Protein AF-A0A917WIM2-F1 (afdb_monomer_lite)

Structure (mmCIF, N/CA/C/O backbone):
data_AF-A0A917WIM2-F1
#
_entry.id   AF-A0A917WIM2-F1
#
loop_
_atom_site.group_PDB
_atom_site.id
_atom_site.type_symbol
_atom_site.label_atom_id
_atom_site.label_alt_id
_atom_site.label_comp_id
_atom_site.label_asym_id
_atom_site.label_entity_id
_atom_site.label_seq_id
_atom_site.pdbx_PDB_ins_code
_atom_site.Cartn_x
_atom_site.Cartn_y
_atom_site.Cartn_z
_atom_site.occupancy
_atom_site.B_iso_or_equiv
_atom_site.auth_seq_id
_atom_site.auth_comp_id
_atom_site.auth_asym_id
_atom_site.auth_atom_id
_atom_site.pdbx_PDB_model_num
ATOM 1 N N . MET A 1 1 ? -40.201 -41.856 -49.949 1.00 35.50 1 MET A N 1
ATOM 2 C CA . MET A 1 1 ? -40.024 -43.224 -49.403 1.00 35.50 1 MET A CA 1
ATOM 3 C C . MET A 1 1 ? -38.639 -43.703 -49.837 1.00 35.50 1 MET A C 1
ATOM 5 O O . MET A 1 1 ? -38.410 -43.766 -51.029 1.00 35.50 1 MET A O 1
ATOM 9 N N . ARG A 1 2 ? -37.616 -43.580 -48.977 1.00 50.94 2 ARG A N 1
ATOM 10 C CA . ARG A 1 2 ? -36.965 -44.651 -48.178 1.00 50.94 2 ARG A CA 1
ATOM 11 C C . ARG A 1 2 ? -36.463 -45.860 -48.986 1.00 50.94 2 ARG A C 1
ATOM 13 O O . ARG A 1 2 ? -37.289 -46.684 -49.326 1.00 50.94 2 ARG A O 1
ATOM 20 N N . LEU A 1 3 ? -35.137 -45.994 -49.104 1.00 50.44 3 LEU A N 1
ATOM 21 C CA . LEU A 1 3 ? -34.300 -47.190 -48.845 1.00 50.44 3 LEU A CA 1
ATOM 22 C C . LEU A 1 3 ? -32.882 -46.627 -48.547 1.00 50.44 3 LEU A C 1
ATOM 24 O O . LEU A 1 3 ? -32.345 -45.937 -49.402 1.00 50.44 3 LEU A O 1
ATOM 28 N N . ARG A 1 4 ? -32.368 -46.522 -47.312 1.00 53.88 4 ARG A N 1
ATOM 29 C CA . ARG A 1 4 ? -31.875 -47.529 -46.343 1.00 53.88 4 ARG A CA 1
ATOM 30 C C . ARG A 1 4 ? -30.710 -48.403 -46.833 1.00 53.88 4 ARG A C 1
ATOM 32 O O . ARG A 1 4 ? -30.799 -48.986 -47.903 1.00 53.88 4 ARG A O 1
ATOM 39 N N . ASP A 1 5 ? -29.748 -48.538 -45.912 1.00 50.00 5 ASP A N 1
ATOM 40 C CA . ASP A 1 5 ? -28.725 -49.585 -45.769 1.00 50.00 5 ASP A CA 1
ATOM 41 C C . ASP A 1 5 ? -27.499 -49.548 -46.692 1.00 50.00 5 ASP A C 1
ATOM 43 O O . ASP A 1 5 ? -27.591 -49.218 -47.861 1.00 50.00 5 ASP A O 1
ATOM 47 N N . ALA A 1 6 ? -26.304 -49.960 -46.272 1.00 49.81 6 ALA A N 1
ATOM 48 C CA . ALA A 1 6 ? -25.682 -50.126 -44.960 1.00 49.81 6 ALA A CA 1
ATOM 49 C C . ALA A 1 6 ? -24.214 -50.514 -45.216 1.00 49.81 6 ALA A C 1
ATOM 51 O O . ALA A 1 6 ? -23.908 -51.312 -46.094 1.00 49.81 6 ALA A O 1
ATOM 52 N N . PHE A 1 7 ? -23.323 -49.936 -44.418 1.00 48.22 7 PHE A N 1
ATOM 53 C CA . PHE A 1 7 ? -22.136 -50.539 -43.810 1.00 48.22 7 PHE A CA 1
ATOM 54 C C . PHE A 1 7 ? -21.608 -51.905 -44.314 1.00 48.22 7 PHE A C 1
ATOM 56 O O . PHE A 1 7 ? -22.225 -52.935 -44.067 1.00 48.22 7 PHE A O 1
ATOM 63 N N . ARG A 1 8 ? -20.344 -51.907 -44.779 1.00 51.41 8 ARG A N 1
ATOM 64 C CA . ARG A 1 8 ? -19.166 -52.665 -44.260 1.00 51.41 8 ARG A CA 1
ATOM 65 C C . ARG A 1 8 ? -18.268 -53.214 -45.374 1.00 51.41 8 ARG A C 1
ATOM 67 O O . ARG A 1 8 ? -18.617 -54.180 -46.039 1.00 51.41 8 ARG A O 1
ATOM 74 N N . SER A 1 9 ? -17.035 -52.715 -45.412 1.00 43.41 9 SER A N 1
ATOM 75 C CA . SER A 1 9 ? -15.779 -53.481 -45.567 1.00 43.41 9 SER A CA 1
ATOM 76 C C . SER A 1 9 ? -14.643 -52.509 -45.201 1.00 43.41 9 SER A C 1
ATOM 78 O O . SER A 1 9 ? -14.461 -51.534 -45.909 1.00 43.41 9 SER A O 1
ATOM 80 N N . ARG A 1 10 ? -14.170 -52.428 -43.947 1.00 49.00 10 ARG A N 1
ATOM 81 C CA . ARG A 1 10 ? -13.196 -53.259 -43.194 1.00 49.00 10 ARG A CA 1
ATOM 82 C C . ARG A 1 10 ? -11.767 -53.297 -43.770 1.00 49.00 10 ARG A C 1
ATOM 84 O O . ARG A 1 10 ? -11.582 -53.772 -44.880 1.00 49.00 10 ARG A O 1
ATOM 91 N N . ARG A 1 11 ? -10.828 -53.006 -42.846 1.00 45.06 11 ARG A N 1
ATOM 92 C CA . ARG A 1 11 ? -9.347 -53.060 -42.862 1.00 45.06 11 ARG A CA 1
ATOM 93 C C . ARG A 1 11 ? -8.697 -51.921 -43.651 1.00 45.06 11 ARG A C 1
ATOM 95 O O . ARG A 1 11 ? -9.015 -51.758 -44.812 1.00 45.06 11 ARG A O 1
ATOM 102 N N . GLY A 1 12 ? -7.854 -51.075 -43.071 1.00 43.69 12 GLY A N 1
ATOM 103 C CA . GLY A 1 12 ? -6.959 -51.256 -41.924 1.00 43.69 12 GLY A CA 1
ATOM 104 C C . GLY A 1 12 ? -5.550 -50.976 -42.438 1.00 43.69 12 GLY A C 1
ATOM 105 O O . GLY A 1 12 ? -5.173 -51.653 -43.381 1.00 43.69 12 GLY A O 1
ATOM 106 N N . ASP A 1 13 ? -4.924 -49.939 -41.882 1.00 49.53 13 ASP A N 1
ATOM 107 C CA . ASP A 1 13 ? -3.509 -49.505 -41.910 1.00 49.53 13 ASP A CA 1
ATOM 108 C C . ASP A 1 13 ? -3.599 -48.040 -41.421 1.00 49.53 13 ASP A C 1
ATOM 110 O O . ASP A 1 13 ? -4.215 -47.208 -42.084 1.00 49.53 13 ASP A O 1
ATOM 114 N N . ASP A 1 14 ? -3.420 -47.722 -40.139 1.00 49.84 14 ASP A N 1
ATOM 115 C CA . ASP A 1 14 ? -2.176 -47.775 -39.354 1.00 49.84 14 ASP A CA 1
ATOM 116 C C . ASP A 1 14 ? -1.059 -46.937 -39.989 1.00 49.84 14 ASP A C 1
ATOM 118 O O . ASP A 1 14 ? -0.194 -47.456 -40.675 1.00 49.84 14 ASP A O 1
ATOM 122 N N . ASP A 1 15 ? -1.125 -45.624 -39.760 1.00 49.78 15 ASP A N 1
ATOM 123 C CA . ASP A 1 15 ? 0.064 -44.787 -39.592 1.00 49.78 15 ASP A CA 1
ATOM 124 C C . ASP A 1 15 ? -0.311 -43.610 -38.659 1.00 49.78 15 ASP A C 1
ATOM 126 O O . ASP A 1 15 ? -1.303 -42.912 -38.919 1.00 49.78 15 ASP A O 1
ATOM 130 N N . PRO A 1 16 ? 0.378 -43.431 -37.515 1.00 48.69 16 PRO A N 1
ATOM 131 C CA . PRO A 1 16 ? 0.049 -42.418 -36.521 1.00 48.69 16 PRO A CA 1
ATOM 132 C C . PRO A 1 16 ? 0.593 -41.050 -36.950 1.00 48.69 16 PRO A C 1
ATOM 134 O O . PRO A 1 16 ? 1.764 -40.743 -36.743 1.00 48.69 16 PRO A O 1
ATOM 137 N N . ASP A 1 17 ? -0.270 -40.198 -37.503 1.00 43.16 17 ASP A N 1
ATOM 138 C CA . ASP A 1 17 ? 0.042 -38.773 -37.646 1.00 43.16 17 ASP A CA 1
ATOM 139 C C . ASP A 1 17 ? -0.074 -38.111 -36.262 1.00 43.16 17 ASP A C 1
ATOM 141 O O . ASP A 1 17 ? -1.157 -37.804 -35.750 1.00 43.16 17 ASP A O 1
ATOM 145 N N . GLU A 1 18 ? 1.079 -38.028 -35.600 1.00 53.62 18 GLU A N 1
ATOM 146 C CA . GLU A 1 18 ? 1.312 -37.363 -34.326 1.00 53.62 18 GLU A CA 1
ATOM 147 C C . GLU A 1 18 ? 0.700 -35.952 -34.304 1.00 53.62 18 GLU A C 1
ATOM 149 O O . GLU A 1 18 ? 1.166 -35.024 -34.961 1.00 53.62 18 GLU A O 1
ATOM 154 N N . GLY A 1 19 ? -0.287 -35.764 -33.425 1.00 46.91 19 GLY A N 1
ATOM 155 C CA . GLY A 1 19 ? -0.360 -34.524 -32.656 1.00 46.91 19 GLY A CA 1
ATOM 156 C C . GLY A 1 19 ? -1.384 -33.471 -33.073 1.00 46.91 19 GLY A C 1
ATOM 157 O O . GLY A 1 19 ? -1.150 -32.294 -32.830 1.00 46.91 19 GLY A O 1
ATOM 158 N N . SER A 1 20 ? -2.559 -33.846 -33.583 1.00 53.62 20 SER A N 1
ATOM 159 C CA . SER A 1 20 ? -3.772 -33.039 -33.350 1.00 53.62 20 SER A CA 1
ATOM 160 C C . SER A 1 20 ? -4.556 -33.609 -32.172 1.00 53.62 20 SER A C 1
ATOM 162 O O . SER A 1 20 ? -5.620 -34.204 -32.325 1.00 53.62 20 SER A O 1
ATOM 164 N N . GLY A 1 21 ? -4.017 -33.427 -30.965 1.00 46.00 21 GLY A N 1
ATOM 165 C CA . GLY A 1 21 ? -4.889 -33.392 -29.797 1.00 46.00 21 GLY A CA 1
ATOM 166 C C . GLY A 1 21 ? -5.771 -32.143 -29.899 1.00 46.00 21 GLY A C 1
ATOM 167 O O . GLY A 1 21 ? -5.285 -31.108 -30.369 1.00 46.00 21 GLY A O 1
ATOM 168 N N . PRO A 1 22 ? -7.047 -32.171 -29.475 1.00 51.31 22 PRO A N 1
ATOM 169 C CA . PRO A 1 22 ? -7.675 -30.919 -29.088 1.00 51.31 22 PRO A CA 1
ATOM 170 C C . PRO A 1 22 ? -6.750 -30.303 -28.036 1.00 51.31 22 PRO A C 1
ATOM 172 O O . PRO A 1 22 ? -6.442 -30.954 -27.037 1.00 51.31 22 PRO A O 1
ATOM 175 N N . VAL A 1 23 ? -6.238 -29.095 -28.279 1.00 44.94 23 VAL A N 1
ATOM 176 C CA . VAL A 1 23 ? -5.654 -28.313 -27.192 1.00 44.94 23 VAL A CA 1
ATOM 177 C C . VAL A 1 23 ? -6.786 -28.082 -26.207 1.00 44.94 23 VAL A C 1
ATOM 179 O O . VAL A 1 23 ? -7.684 -27.270 -26.412 1.00 44.94 23 VAL A O 1
ATOM 182 N N . ASP A 1 24 ? -6.784 -28.925 -25.189 1.00 45.94 24 ASP A N 1
ATOM 183 C CA . ASP A 1 24 ? -7.543 -28.786 -23.976 1.00 45.94 24 ASP A CA 1
ATOM 184 C C . ASP A 1 24 ? -7.104 -27.451 -23.372 1.00 45.94 24 ASP A C 1
ATOM 186 O O . ASP A 1 24 ? -6.057 -27.334 -22.740 1.00 45.94 24 ASP A O 1
ATOM 190 N N . VAL A 1 25 ? -7.855 -26.386 -23.656 1.00 46.06 25 VAL A N 1
ATOM 191 C CA . VAL A 1 25 ? -7.602 -25.055 -23.086 1.00 46.06 25 VAL A CA 1
ATOM 192 C C . VAL A 1 25 ? -8.066 -25.012 -21.621 1.00 46.06 25 VAL A C 1
ATOM 194 O O . VAL A 1 25 ? -8.414 -23.952 -21.111 1.00 46.06 25 VAL A O 1
ATOM 197 N N . SER A 1 26 ? -8.052 -26.151 -20.917 1.00 47.53 26 SER A N 1
ATOM 198 C CA . SER A 1 26 ? -8.282 -26.237 -19.470 1.00 47.53 26 SER A CA 1
ATOM 199 C C . SER A 1 26 ? -7.046 -25.834 -18.657 1.00 47.53 26 SER A C 1
ATOM 201 O O . SER A 1 26 ? -6.995 -26.071 -17.459 1.00 47.53 26 SER A O 1
ATOM 203 N N . ALA A 1 27 ? -6.053 -25.191 -19.275 1.00 50.75 27 ALA A N 1
ATOM 204 C CA . ALA A 1 27 ? -4.864 -24.679 -18.603 1.00 50.75 27 ALA A CA 1
ATOM 205 C C . ALA A 1 27 ? -4.670 -23.179 -18.869 1.00 50.75 27 ALA A C 1
ATOM 207 O O . ALA A 1 27 ? -3.636 -22.731 -19.358 1.00 50.75 27 ALA A O 1
ATOM 208 N N . ILE A 1 28 ? -5.671 -22.381 -18.507 1.00 49.41 28 ILE A N 1
ATOM 209 C CA . ILE A 1 28 ? -5.372 -21.112 -17.840 1.00 49.41 28 ILE A CA 1
ATOM 210 C C . ILE A 1 28 ? -6.032 -21.180 -16.466 1.00 49.41 28 ILE A C 1
ATOM 212 O O . ILE A 1 28 ? -6.847 -20.342 -16.100 1.00 49.41 28 ILE A O 1
ATOM 216 N N . GLU A 1 29 ? -5.641 -22.189 -15.685 1.00 48.81 29 GLU A N 1
ATOM 217 C CA . GLU A 1 29 ? -5.574 -22.054 -14.232 1.00 48.81 29 GLU A CA 1
ATOM 218 C C . GLU A 1 29 ? -4.494 -21.007 -13.921 1.00 48.81 29 GLU A C 1
ATOM 220 O O . GLU A 1 29 ? -3.424 -21.283 -13.385 1.00 48.81 29 GLU A O 1
ATOM 225 N N . GLY A 1 30 ? -4.747 -19.761 -14.325 1.00 46.88 30 GLY A N 1
ATOM 226 C CA . GLY A 1 30 ? -4.243 -18.642 -13.567 1.00 46.88 30 GLY A CA 1
ATOM 227 C C . GLY A 1 30 ? -5.060 -18.698 -12.303 1.00 46.88 30 GLY A C 1
ATOM 228 O O . GLY A 1 30 ? -6.144 -18.136 -12.298 1.00 46.88 30 GLY A O 1
ATOM 229 N N . ASP A 1 31 ? -4.577 -19.487 -11.344 1.00 47.00 31 ASP A N 1
ATOM 230 C CA . ASP A 1 31 ? -4.985 -19.522 -9.952 1.00 47.00 31 ASP A CA 1
ATOM 231 C C . ASP A 1 31 ? -5.375 -18.094 -9.555 1.00 47.00 31 ASP A C 1
ATOM 233 O O . ASP A 1 31 ? -4.542 -17.251 -9.210 1.00 47.00 31 ASP A O 1
ATOM 237 N N . GLU A 1 32 ? -6.664 -17.785 -9.716 1.00 46.62 32 GLU A N 1
ATOM 238 C CA . GLU A 1 32 ? -7.315 -16.662 -9.083 1.00 46.62 32 GLU A CA 1
ATOM 239 C C . GLU A 1 32 ? -7.374 -17.100 -7.631 1.00 46.62 32 GLU A C 1
ATOM 241 O O . GLU A 1 32 ? -8.435 -17.463 -7.136 1.00 46.62 32 GLU A O 1
ATOM 246 N N . SER A 1 33 ? -6.205 -17.156 -6.975 1.00 50.47 33 SER A N 1
ATOM 247 C CA . SER A 1 33 ? -6.087 -17.124 -5.533 1.00 50.47 33 SER A CA 1
ATOM 248 C C . SER A 1 33 ? -7.016 -15.997 -5.136 1.00 50.47 33 SER A C 1
ATOM 250 O O . SER A 1 33 ? -6.684 -14.824 -5.356 1.00 50.47 33 SER A O 1
ATOM 252 N N . GLU A 1 34 ? -8.222 -16.372 -4.695 1.00 47.06 34 GLU A N 1
ATOM 253 C CA . GLU A 1 34 ? -9.249 -15.481 -4.191 1.00 47.06 34 GLU A CA 1
ATOM 254 C C . GLU A 1 34 ? -8.502 -14.651 -3.173 1.00 47.06 34 GLU A C 1
ATOM 256 O O . GLU A 1 34 ? -8.123 -15.173 -2.125 1.00 47.06 34 GLU A O 1
ATOM 261 N N . SER A 1 35 ? -8.107 -13.438 -3.5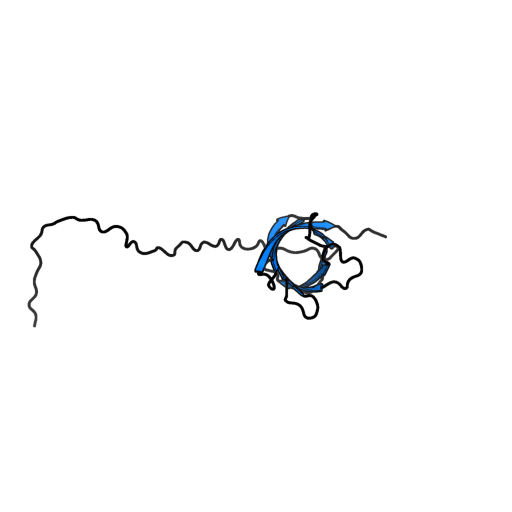74 1.00 54.25 35 SER A N 1
ATOM 262 C CA . SER A 1 35 ? -7.073 -12.701 -2.863 1.00 54.25 35 SER A CA 1
ATOM 263 C C . SER A 1 35 ? -7.670 -12.447 -1.502 1.00 54.25 35 SER A C 1
ATOM 265 O O . SER A 1 35 ? -8.608 -11.655 -1.399 1.00 54.25 35 SER A O 1
ATOM 267 N N . ALA A 1 36 ? -7.224 -13.239 -0.520 1.00 56.66 36 ALA A N 1
ATOM 268 C CA . ALA A 1 36 ? -7.888 -13.388 0.760 1.00 56.66 36 ALA A CA 1
ATOM 269 C C . ALA A 1 36 ? -8.171 -11.984 1.255 1.00 56.66 36 ALA A C 1
ATOM 271 O O . ALA A 1 36 ? -7.220 -11.215 1.361 1.00 56.66 36 ALA A O 1
ATOM 272 N N . SER A 1 37 ? -9.457 -11.646 1.408 1.00 70.44 37 SER A N 1
ATOM 273 C CA . SER A 1 37 ? -9.958 -10.275 1.555 1.00 70.44 37 SER A CA 1
ATOM 274 C C . SER A 1 37 ? -9.026 -9.459 2.453 1.00 70.44 37 SER A C 1
ATOM 276 O O . SER A 1 37 ? -9.094 -9.543 3.679 1.00 70.44 37 SER A O 1
ATOM 278 N N . PHE A 1 38 ? -8.073 -8.747 1.848 1.00 88.31 38 PHE A N 1
ATOM 279 C CA . PHE A 1 38 ? -6.972 -8.165 2.603 1.00 88.31 38 PHE A CA 1
ATOM 280 C C . PHE A 1 38 ? -7.505 -6.899 3.231 1.00 88.31 38 PHE A C 1
ATOM 282 O O . PHE A 1 38 ? -7.712 -5.941 2.507 1.00 88.31 38 PHE A O 1
ATOM 289 N N . GLN A 1 39 ? -7.734 -6.859 4.538 1.00 91.31 39 GLN A N 1
ATOM 290 C CA . GLN A 1 39 ? -8.256 -5.669 5.204 1.00 91.31 39 GLN A CA 1
ATOM 291 C C . GLN A 1 39 ? -7.090 -4.863 5.807 1.00 91.31 39 GLN A C 1
ATOM 293 O O . GLN A 1 39 ? -6.612 -5.220 6.886 1.00 91.31 39 GLN A O 1
ATOM 298 N N . PRO A 1 40 ? -6.596 -3.793 5.152 1.00 92.38 40 PRO A N 1
ATOM 299 C CA . PRO A 1 40 ? -5.466 -3.041 5.677 1.00 92.38 40 PRO A CA 1
ATOM 300 C C . PRO A 1 40 ? -5.837 -2.309 6.963 1.00 92.38 40 PRO A C 1
ATOM 302 O O . PRO A 1 40 ? -6.938 -1.768 7.110 1.00 92.38 40 PRO A O 1
ATOM 305 N N . ARG A 1 41 ? -4.865 -2.212 7.864 1.00 94.81 41 ARG A N 1
ATOM 306 C CA . ARG A 1 41 ? -4.933 -1.323 9.020 1.00 94.81 41 ARG A CA 1
ATOM 307 C C . ARG A 1 41 ? -4.788 0.125 8.567 1.00 94.81 41 ARG A C 1
ATOM 309 O O . ARG A 1 41 ? -3.965 0.439 7.709 1.00 94.81 41 ARG A O 1
ATOM 316 N N . THR A 1 42 ? -5.576 1.015 9.161 1.00 94.56 42 THR A N 1
ATOM 317 C CA . THR A 1 42 ? -5.551 2.458 8.858 1.00 94.56 42 THR A CA 1
ATOM 318 C C . THR A 1 42 ? -4.976 3.296 9.998 1.00 94.56 42 THR A C 1
ATOM 320 O O . THR A 1 42 ? -4.895 4.520 9.890 1.00 94.56 42 THR A O 1
ATOM 323 N N . ASP A 1 43 ? -4.624 2.654 11.114 1.00 94.00 43 ASP A N 1
ATOM 324 C CA . ASP A 1 43 ? -4.109 3.300 12.319 1.00 94.00 43 ASP A CA 1
ATOM 325 C C . ASP A 1 43 ? -2.594 3.532 12.297 1.00 94.00 43 ASP A C 1
ATOM 327 O O . ASP A 1 43 ? -2.106 4.228 13.174 1.00 94.00 43 ASP A O 1
ATOM 331 N N . GLY A 1 44 ? -1.864 3.041 11.292 1.00 94.00 44 GLY A N 1
ATOM 332 C CA . GLY A 1 44 ? -0.408 3.178 11.188 1.00 94.00 44 GLY A CA 1
ATOM 333 C C . GLY A 1 44 ? 0.098 3.195 9.748 1.00 94.00 44 GLY A C 1
ATOM 334 O O . GLY A 1 44 ? -0.652 3.498 8.816 1.00 94.00 44 GLY A O 1
ATOM 335 N N . ASP A 1 45 ? 1.377 2.874 9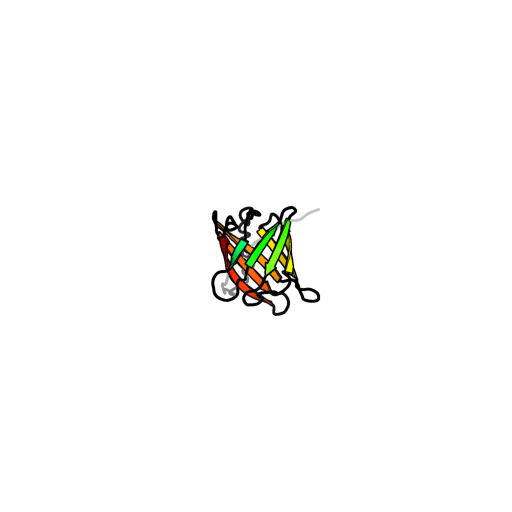.579 1.00 94.94 45 ASP A N 1
ATOM 336 C CA . ASP A 1 45 ? 2.054 2.823 8.285 1.00 94.94 45 ASP A CA 1
ATOM 337 C C . ASP A 1 45 ? 2.501 1.390 7.970 1.00 94.94 45 ASP A C 1
ATOM 339 O O . ASP A 1 45 ? 2.764 0.585 8.855 1.00 94.94 45 ASP A O 1
ATOM 343 N N . TYR A 1 46 ? 2.630 1.078 6.690 1.00 95.12 46 TYR A N 1
ATOM 344 C CA . TYR A 1 46 ? 3.250 -0.141 6.196 1.00 95.12 46 TYR A CA 1
ATOM 345 C C . TYR A 1 46 ? 4.604 0.212 5.592 1.00 95.12 46 TYR A C 1
ATOM 347 O O . TYR A 1 46 ? 4.687 0.963 4.617 1.00 95.12 46 TYR A O 1
ATOM 355 N N . ILE A 1 47 ? 5.673 -0.314 6.177 1.00 93.81 47 ILE A N 1
ATOM 356 C CA . ILE A 1 47 ? 7.046 -0.073 5.750 1.00 93.81 47 ILE A CA 1
ATOM 357 C C . ILE A 1 47 ? 7.485 -1.215 4.859 1.00 93.81 47 ILE A C 1
ATOM 359 O O . ILE A 1 47 ? 7.439 -2.383 5.244 1.00 93.81 47 ILE A O 1
ATOM 363 N N . GLY A 1 48 ? 7.879 -0.860 3.649 1.00 92.62 48 GLY A N 1
ATOM 364 C CA . GLY A 1 48 ? 8.435 -1.785 2.695 1.00 92.62 48 GLY A CA 1
ATOM 365 C C . GLY A 1 48 ? 9.775 -2.344 3.164 1.00 92.62 48 GLY A C 1
ATOM 366 O O . GLY A 1 48 ? 10.585 -1.624 3.750 1.00 92.62 48 GLY A O 1
ATOM 367 N N . GLU A 1 49 ? 10.020 -3.619 2.884 1.00 86.06 49 GLU A N 1
ATOM 368 C CA . GLU A 1 49 ? 11.323 -4.235 3.122 1.00 86.06 49 GLU A CA 1
ATOM 369 C C . GLU A 1 49 ? 12.425 -3.537 2.298 1.00 86.06 49 GLU A C 1
ATOM 371 O O . GLU A 1 49 ? 12.172 -2.912 1.261 1.00 86.06 49 GLU A O 1
ATOM 376 N N . VAL A 1 50 ? 13.660 -3.589 2.805 1.00 69.69 50 VAL A N 1
ATOM 377 C CA . VAL A 1 50 ? 14.812 -2.843 2.270 1.00 69.69 50 VAL A CA 1
ATOM 378 C C . VAL A 1 50 ? 14.997 -3.127 0.775 1.00 69.69 50 VAL A C 1
ATOM 380 O O . VAL A 1 50 ? 15.054 -4.285 0.372 1.00 69.69 50 VAL A O 1
ATOM 383 N N . GLY A 1 51 ? 15.153 -2.074 -0.039 1.00 65.06 51 GLY A N 1
ATOM 384 C CA . GLY A 1 51 ? 15.484 -2.215 -1.462 1.00 65.06 51 GLY A CA 1
ATOM 385 C C . GLY A 1 51 ? 14.384 -1.836 -2.456 1.00 65.06 51 GLY A C 1
ATOM 386 O O . GLY A 1 51 ? 14.312 -2.461 -3.509 1.00 65.06 51 GLY A O 1
ATOM 387 N N . SER A 1 52 ? 13.606 -0.775 -2.176 1.00 65.62 52 SER A N 1
ATOM 388 C CA . SER A 1 52 ? 12.672 -0.056 -3.091 1.00 65.62 52 SER A CA 1
ATOM 389 C C . SER A 1 52 ? 11.171 -0.190 -2.799 1.00 65.62 52 SER A C 1
ATOM 391 O O . SER A 1 52 ? 10.354 0.246 -3.615 1.00 65.62 52 SER A O 1
ATOM 393 N N . ALA A 1 53 ? 10.771 -0.747 -1.653 1.00 76.69 53 ALA A N 1
ATOM 394 C CA . ALA A 1 53 ? 9.353 -0.930 -1.351 1.00 76.69 53 ALA A CA 1
ATOM 395 C C . ALA A 1 53 ? 8.649 0.336 -0.808 1.00 76.69 53 ALA A C 1
ATOM 397 O O . ALA A 1 53 ? 7.442 0.469 -1.001 1.00 76.69 53 ALA A O 1
ATOM 398 N N . GLY A 1 54 ? 9.368 1.328 -0.265 1.00 90.12 54 GLY A N 1
ATOM 399 C CA . GLY A 1 54 ? 8.791 2.604 0.198 1.00 90.12 54 GLY A CA 1
ATOM 400 C C . GLY A 1 54 ? 7.857 2.464 1.412 1.00 90.12 54 GLY A C 1
ATOM 401 O O . GLY A 1 54 ? 7.852 1.441 2.084 1.00 90.12 54 GLY A O 1
ATOM 402 N N . ARG A 1 55 ? 7.058 3.492 1.714 1.00 93.62 55 ARG A N 1
ATOM 403 C CA . ARG A 1 55 ? 6.061 3.516 2.801 1.00 93.62 55 ARG A CA 1
ATOM 404 C C . ARG A 1 55 ? 4.649 3.639 2.231 1.00 93.62 55 ARG A C 1
ATOM 406 O O . ARG A 1 55 ? 4.404 4.486 1.375 1.00 93.62 55 ARG A O 1
ATOM 413 N N . LEU A 1 56 ? 3.718 2.847 2.750 1.00 95.44 56 LEU A N 1
ATOM 414 C CA . LEU A 1 56 ? 2.292 2.897 2.436 1.00 95.44 56 LEU A CA 1
ATOM 415 C C . LEU A 1 56 ? 1.480 3.308 3.664 1.00 95.44 56 LEU A C 1
ATOM 417 O O . LEU A 1 56 ? 1.759 2.866 4.772 1.00 95.44 56 LEU A O 1
ATOM 421 N N . ARG A 1 57 ? 0.427 4.095 3.457 1.00 96.06 57 ARG A N 1
ATOM 422 C CA . ARG A 1 57 ? -0.576 4.396 4.480 1.00 96.06 57 ARG A CA 1
ATOM 423 C C . ARG A 1 57 ? -1.969 4.240 3.905 1.00 96.06 57 ARG A C 1
ATOM 425 O O . ARG A 1 57 ? -2.345 4.970 2.989 1.00 96.06 57 ARG A O 1
ATOM 432 N N . PHE A 1 58 ? -2.741 3.315 4.460 1.00 95.81 58 PHE A N 1
ATOM 433 C CA . PHE A 1 58 ? -4.150 3.163 4.117 1.00 95.81 58 PHE A CA 1
ATOM 434 C C . PHE A 1 58 ? -4.990 4.091 4.987 1.00 95.81 58 PHE A C 1
ATOM 436 O O . PHE A 1 58 ? -4.733 4.276 6.176 1.00 95.81 58 PHE A O 1
ATOM 443 N N . LEU A 1 59 ? -5.992 4.708 4.378 1.00 95.25 59 LEU A N 1
ATOM 444 C CA . LEU A 1 59 ? -6.855 5.695 5.002 1.00 95.25 59 LEU A CA 1
ATOM 445 C C . LEU A 1 59 ? -8.319 5.254 4.883 1.00 95.25 59 LEU A C 1
ATOM 447 O O . LEU A 1 59 ? -8.685 4.553 3.933 1.00 95.25 59 LEU A O 1
ATOM 451 N N . PRO A 1 60 ? -9.192 5.720 5.792 1.00 92.56 60 PRO A N 1
ATOM 452 C CA . PRO A 1 60 ? -10.624 5.487 5.679 1.00 92.56 60 PRO A CA 1
ATOM 453 C C . PRO A 1 60 ? -11.178 5.933 4.319 1.00 92.56 60 PRO A C 1
ATOM 455 O O . PRO A 1 60 ? -10.752 6.954 3.755 1.00 92.56 60 PRO A O 1
ATOM 458 N N . GLY A 1 61 ? -12.158 5.172 3.825 1.00 91.12 61 GLY A N 1
ATOM 459 C CA . GLY A 1 61 ? -12.805 5.412 2.534 1.00 91.12 61 GLY A CA 1
ATOM 460 C C . GLY A 1 61 ? -12.045 4.846 1.333 1.00 91.12 61 GLY A C 1
ATOM 461 O O . GLY A 1 61 ? -12.180 5.388 0.245 1.00 91.12 61 GLY A O 1
ATOM 462 N N . GLY A 1 62 ? -11.225 3.806 1.527 1.00 93.31 62 GLY A N 1
ATOM 463 C CA . GLY A 1 62 ? -10.530 3.127 0.425 1.00 93.31 62 GLY A CA 1
ATOM 464 C C . GLY A 1 62 ? -9.412 3.957 -0.201 1.00 93.31 62 GLY A C 1
ATOM 465 O O . GLY A 1 62 ? -9.096 3.783 -1.369 1.00 93.31 62 GLY A O 1
ATOM 466 N N . ARG A 1 63 ? -8.811 4.880 0.552 1.00 96.44 63 ARG A N 1
ATOM 467 C CA . ARG A 1 63 ? -7.702 5.710 0.064 1.00 96.44 63 ARG A CA 1
ATOM 468 C C . ARG A 1 63 ? -6.371 5.119 0.501 1.00 96.44 63 ARG A C 1
ATOM 470 O O . ARG A 1 63 ? -6.267 4.552 1.587 1.00 96.44 63 ARG A O 1
ATOM 477 N N . VAL A 1 64 ? -5.341 5.309 -0.310 1.00 96.56 64 VAL A N 1
ATOM 478 C CA . VAL A 1 64 ? -3.967 4.930 0.025 1.00 96.56 64 VAL A CA 1
ATOM 479 C C . VAL A 1 64 ? -3.014 6.069 -0.321 1.00 96.56 64 VAL A C 1
ATOM 481 O O . VAL A 1 64 ? -3.240 6.839 -1.252 1.00 96.56 64 VAL A O 1
ATOM 484 N N . GLN A 1 65 ? -1.957 6.200 0.466 1.00 96.00 65 GLN A N 1
ATOM 485 C CA . GLN A 1 65 ? -0.846 7.102 0.216 1.00 96.00 65 GLN A CA 1
ATOM 486 C C . GLN A 1 65 ? 0.433 6.286 0.118 1.00 96.00 65 GLN A C 1
ATOM 488 O O . GLN A 1 65 ? 0.701 5.455 0.984 1.00 96.00 65 GLN A O 1
ATOM 493 N N . TYR A 1 66 ? 1.226 6.541 -0.916 1.00 94.81 66 TYR A N 1
ATOM 494 C CA . TYR A 1 66 ? 2.515 5.898 -1.119 1.00 94.81 66 TYR A CA 1
ATOM 495 C C . TYR A 1 66 ? 3.642 6.920 -1.121 1.00 94.81 66 TYR A C 1
ATOM 497 O O . TYR A 1 66 ? 3.558 7.955 -1.775 1.00 94.81 66 TYR A O 1
ATOM 505 N N . ARG A 1 67 ? 4.724 6.625 -0.410 1.00 92.88 67 ARG A N 1
ATOM 506 C CA . ARG A 1 67 ? 5.967 7.384 -0.479 1.00 92.88 67 ARG A CA 1
ATOM 507 C C . ARG A 1 67 ? 7.082 6.429 -0.899 1.00 92.88 67 ARG A C 1
ATOM 509 O O . ARG A 1 67 ? 7.396 5.532 -0.118 1.00 92.88 67 ARG A O 1
ATOM 516 N N . PRO A 1 68 ? 7.680 6.585 -2.089 1.00 88.75 68 PRO A N 1
ATOM 517 C CA . PRO A 1 68 ? 8.800 5.742 -2.480 1.00 88.75 68 PRO A CA 1
ATOM 518 C C . PRO A 1 68 ? 9.989 5.946 -1.535 1.00 88.75 68 PRO A C 1
ATOM 520 O O . PRO A 1 68 ? 10.141 6.999 -0.905 1.00 88.75 68 PRO A O 1
ATOM 523 N N . ASP A 1 69 ? 10.818 4.913 -1.426 1.00 84.25 69 ASP A N 1
ATOM 524 C CA . ASP A 1 69 ? 12.044 4.982 -0.637 1.00 84.25 69 ASP A CA 1
ATOM 525 C C . ASP A 1 69 ? 12.993 6.058 -1.194 1.00 84.25 69 ASP A C 1
ATOM 527 O O . ASP A 1 69 ? 12.998 6.340 -2.393 1.00 84.25 69 ASP A O 1
ATOM 531 N N . GLY A 1 70 ? 13.744 6.725 -0.318 1.00 75.25 70 GLY A N 1
ATOM 532 C CA . GLY A 1 70 ? 14.625 7.836 -0.701 1.00 75.25 70 GLY A CA 1
ATOM 533 C C . GLY A 1 70 ? 13.924 9.164 -1.038 1.00 75.25 70 GLY A C 1
ATOM 534 O O . GLY A 1 70 ? 14.596 10.185 -1.157 1.00 75.25 70 GLY A O 1
ATOM 535 N N . ALA A 1 71 ? 12.589 9.213 -1.110 1.00 73.06 71 ALA A N 1
ATOM 536 C CA . ALA A 1 71 ? 11.828 10.444 -1.363 1.00 73.06 71 ALA A CA 1
ATOM 537 C C . ALA A 1 71 ? 11.414 11.177 -0.070 1.00 73.06 71 ALA A C 1
ATOM 539 O O . ALA A 1 71 ? 10.289 11.677 0.058 1.00 73.06 71 ALA A O 1
ATOM 540 N N . ALA A 1 72 ? 12.309 11.227 0.922 1.00 66.06 72 ALA A N 1
ATOM 541 C CA . ALA A 1 72 ? 12.062 11.935 2.176 1.00 66.06 72 ALA A CA 1
ATOM 542 C C . ALA A 1 72 ? 11.747 13.419 1.896 1.00 66.06 72 ALA A C 1
ATOM 544 O O . ALA A 1 72 ? 12.532 14.122 1.267 1.00 66.06 72 ALA A O 1
ATOM 545 N N . GLY A 1 73 ? 10.571 13.885 2.327 1.00 68.56 73 GLY A N 1
ATOM 546 C CA . GLY A 1 73 ? 10.097 15.255 2.084 1.00 68.56 73 GLY A CA 1
ATOM 547 C C . GLY A 1 73 ? 9.288 15.463 0.796 1.00 68.56 73 GLY A C 1
ATOM 548 O O . GLY A 1 73 ? 8.753 16.551 0.609 1.00 68.56 73 GLY A O 1
ATOM 549 N N . SER A 1 74 ? 9.135 14.446 -0.060 1.00 77.00 74 SER A N 1
ATOM 550 C CA . SER A 1 74 ? 8.221 14.523 -1.209 1.00 77.00 74 SER A CA 1
ATOM 551 C C . SER A 1 74 ? 6.763 14.306 -0.797 1.00 77.00 74 SER A C 1
ATOM 553 O O . SER A 1 74 ? 6.464 13.559 0.147 1.00 77.00 74 SER A O 1
ATOM 555 N N . GLU A 1 75 ? 5.850 14.947 -1.531 1.00 86.81 75 GLU A N 1
ATOM 556 C CA . GLU A 1 75 ? 4.411 14.743 -1.368 1.00 86.81 75 GLU A CA 1
ATOM 557 C C . GLU A 1 75 ? 4.066 13.263 -1.622 1.00 86.81 75 GLU A C 1
ATOM 559 O O . GLU A 1 75 ? 4.535 12.689 -2.613 1.00 86.81 75 GLU A O 1
ATOM 564 N N . PRO A 1 76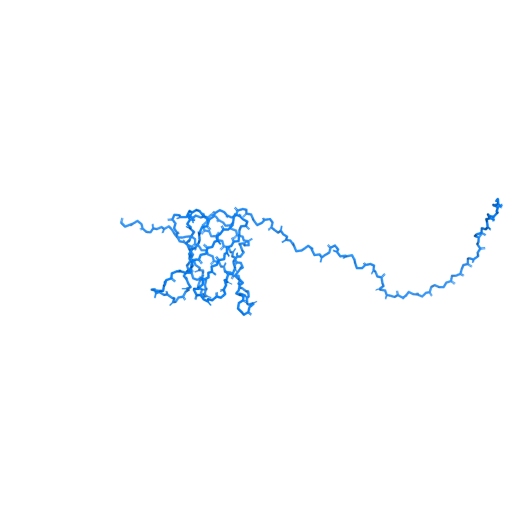 ? 3.307 12.608 -0.723 1.00 91.94 76 PRO A N 1
ATOM 565 C CA . PRO A 1 76 ? 2.911 11.223 -0.924 1.00 91.94 76 PRO A CA 1
ATOM 566 C C . PRO A 1 76 ? 2.005 11.103 -2.148 1.00 91.94 76 PRO A C 1
ATOM 568 O O . PRO A 1 76 ? 1.115 11.922 -2.366 1.00 91.94 76 PRO A O 1
ATOM 571 N N . TRP A 1 77 ? 2.206 10.048 -2.924 1.00 94.50 77 TRP A N 1
ATOM 572 C CA . TRP A 1 77 ? 1.415 9.755 -4.106 1.00 94.50 77 TRP A CA 1
ATOM 573 C C . TRP A 1 77 ? 0.055 9.220 -3.662 1.00 94.50 77 TRP A C 1
ATOM 575 O O . TRP A 1 77 ? 0.005 8.187 -2.980 1.00 94.50 77 TRP A O 1
ATOM 585 N N . PRO A 1 78 ? -1.044 9.921 -3.981 1.00 96.25 78 PRO A N 1
ATOM 586 C CA . PRO A 1 78 ? -2.373 9.465 -3.625 1.00 96.25 78 PRO A CA 1
ATOM 587 C C . PRO A 1 78 ? -2.777 8.266 -4.481 1.00 96.25 78 PRO A C 1
ATOM 589 O O . PRO A 1 78 ? -2.259 8.039 -5.578 1.00 96.25 78 PRO A O 1
ATOM 592 N N . GLY A 1 79 ? -3.741 7.516 -3.970 1.00 96.50 79 GLY A N 1
ATOM 593 C CA . GLY A 1 79 ? -4.270 6.352 -4.641 1.00 96.50 79 GLY A CA 1
ATOM 594 C C . GLY A 1 79 ? -5.547 5.819 -4.020 1.00 96.50 79 GLY A C 1
ATOM 595 O O . GLY A 1 79 ? -6.040 6.319 -3.003 1.00 96.50 79 GLY A O 1
ATOM 596 N N . GLU A 1 80 ? -6.044 4.759 -4.637 1.00 96.69 80 GLU A N 1
ATOM 597 C CA . GLU A 1 80 ? -7.271 4.073 -4.258 1.00 96.69 80 GLU A CA 1
ATOM 598 C C . GLU A 1 80 ? -6.978 2.603 -3.981 1.00 96.69 80 GLU A C 1
ATOM 600 O O . GLU A 1 80 ? -6.172 1.967 -4.662 1.00 96.69 80 GLU A O 1
ATOM 605 N N . TYR A 1 81 ? -7.627 2.081 -2.951 1.00 95.06 81 TYR A N 1
ATOM 606 C CA . TYR A 1 81 ? -7.580 0.702 -2.513 1.00 95.06 81 TYR A CA 1
ATOM 607 C C . TYR A 1 81 ? -8.973 0.092 -2.645 1.00 95.06 81 TYR A C 1
ATOM 609 O O . TYR A 1 81 ? -9.981 0.673 -2.242 1.00 95.06 81 TYR A O 1
ATOM 617 N N . THR A 1 82 ? -9.004 -1.116 -3.188 1.00 91.94 82 THR A N 1
ATOM 618 C CA . THR A 1 82 ? -10.209 -1.910 -3.386 1.00 91.94 82 THR A CA 1
ATOM 619 C C . THR A 1 82 ? -10.204 -3.100 -2.425 1.00 91.94 82 THR A C 1
ATOM 621 O O . THR A 1 82 ? -9.156 -3.730 -2.257 1.00 91.94 82 THR A O 1
ATOM 624 N N . PRO A 1 83 ? -11.365 -3.480 -1.856 1.00 87.12 83 PRO A N 1
ATOM 625 C CA . PRO A 1 83 ? -11.495 -4.651 -0.982 1.00 87.12 83 PRO A CA 1
ATOM 626 C C . PRO A 1 83 ? -11.001 -5.974 -1.587 1.00 87.12 83 PRO A C 1
ATOM 628 O O . PRO A 1 83 ? -10.720 -6.918 -0.858 1.00 87.12 83 PRO A O 1
ATOM 631 N N . ALA A 1 84 ? -10.846 -6.035 -2.913 1.00 88.31 84 ALA A N 1
ATOM 632 C CA . ALA A 1 84 ? -10.294 -7.171 -3.647 1.00 88.31 84 ALA A CA 1
ATOM 633 C C . ALA A 1 84 ? -8.756 -7.300 -3.537 1.00 88.31 84 ALA A C 1
ATOM 635 O O . ALA A 1 84 ? -8.129 -7.930 -4.386 1.00 88.31 84 ALA A O 1
ATOM 636 N N . GLY A 1 85 ? -8.118 -6.649 -2.556 1.00 90.69 85 GLY A N 1
ATOM 637 C CA . GLY A 1 85 ? -6.667 -6.726 -2.361 1.00 90.69 85 GLY A CA 1
ATOM 638 C C . GLY A 1 85 ? -5.856 -6.017 -3.450 1.00 90.69 85 GLY A C 1
ATOM 639 O O . GLY A 1 85 ? -4.686 -6.332 -3.652 1.00 90.69 85 GLY A O 1
ATOM 640 N N . ARG A 1 86 ? -6.447 -5.053 -4.164 1.00 93.88 86 ARG A N 1
ATOM 641 C CA . ARG A 1 86 ? -5.748 -4.259 -5.187 1.00 93.88 86 ARG A CA 1
ATOM 642 C C . ARG A 1 86 ? -5.748 -2.792 -4.822 1.00 93.88 86 ARG A C 1
ATOM 644 O O . ARG A 1 86 ? -6.768 -2.271 -4.377 1.00 93.88 86 ARG A O 1
ATOM 651 N N . PHE A 1 87 ? -4.632 -2.120 -5.061 1.00 95.06 87 PHE A N 1
ATOM 652 C CA . PHE A 1 87 ? -4.543 -0.674 -4.925 1.00 95.06 87 PHE A CA 1
ATOM 653 C C . PHE A 1 87 ? -3.647 -0.067 -5.994 1.00 95.06 87 PHE A C 1
ATOM 655 O O . PHE A 1 87 ? -2.720 -0.707 -6.482 1.00 95.06 87 PHE A O 1
ATOM 662 N N . SER A 1 88 ? -3.918 1.176 -6.364 1.00 95.25 88 SER A N 1
ATOM 663 C CA . SER A 1 88 ? -3.117 1.915 -7.336 1.00 95.25 88 SER A CA 1
ATOM 664 C C . SER A 1 88 ? -2.771 3.283 -6.795 1.00 95.25 88 SER A C 1
ATOM 666 O O . SER A 1 88 ? -3.637 3.949 -6.233 1.00 95.25 88 SER A O 1
ATOM 668 N N . VAL A 1 89 ? -1.531 3.711 -7.001 1.00 95.12 89 VAL A N 1
ATOM 669 C CA . VAL A 1 89 ? -1.034 5.034 -6.608 1.00 95.12 89 VAL A CA 1
ATOM 670 C C . VAL A 1 89 ? -0.448 5.740 -7.813 1.00 95.12 89 VAL A C 1
ATOM 672 O O . VAL A 1 89 ? 0.044 5.093 -8.738 1.00 95.12 89 VAL A O 1
ATOM 675 N N . GLN A 1 90 ? -0.497 7.064 -7.815 1.00 94.06 90 GLN A N 1
ATOM 676 C CA . GLN A 1 90 ? -0.076 7.838 -8.972 1.00 94.06 90 GLN A CA 1
ATOM 677 C C . GLN A 1 90 ? 0.629 9.121 -8.544 1.00 94.06 90 GLN A C 1
ATOM 679 O O . GLN A 1 90 ? 0.073 9.936 -7.807 1.00 94.06 90 GLN A O 1
ATOM 684 N N . GLN A 1 91 ? 1.847 9.329 -9.048 1.00 91.19 91 G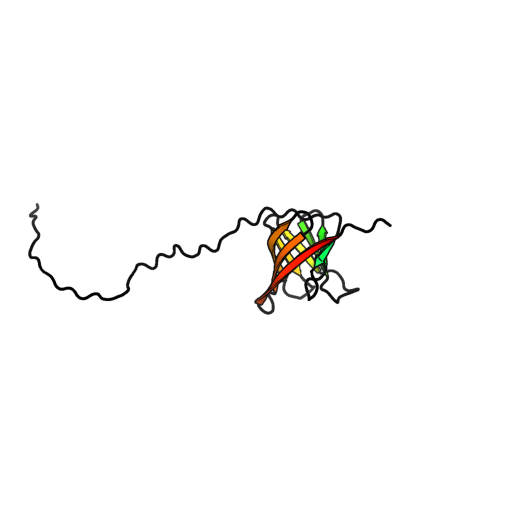LN A N 1
ATOM 685 C CA . GLN A 1 91 ? 2.467 10.647 -9.004 1.00 91.19 91 GLN A CA 1
ATOM 686 C C . GLN A 1 91 ? 1.764 11.569 -10.006 1.00 91.19 91 GLN A C 1
ATOM 688 O O . GLN A 1 91 ? 1.362 11.156 -11.095 1.00 91.19 91 GLN A O 1
ATOM 693 N N . ARG A 1 92 ? 1.618 12.847 -9.652 1.00 89.12 92 ARG A N 1
ATOM 694 C CA . ARG A 1 92 ? 1.008 13.849 -10.528 1.00 89.12 92 ARG A CA 1
ATOM 695 C C . ARG A 1 92 ? 1.674 13.845 -11.912 1.00 89.12 92 ARG A C 1
ATOM 697 O O . ARG A 1 92 ? 2.882 14.010 -12.012 1.00 89.12 92 ARG A O 1
ATOM 704 N N . PHE A 1 93 ? 0.856 13.717 -12.958 1.00 87.06 93 PHE A N 1
ATOM 705 C CA . PHE A 1 93 ? 1.267 13.634 -14.371 1.00 87.06 93 PHE A CA 1
ATOM 706 C C . PHE A 1 93 ? 2.035 12.369 -14.784 1.00 87.06 93 PHE A C 1
ATOM 708 O O . PHE A 1 93 ? 2.393 12.247 -15.954 1.00 87.06 93 PHE A O 1
ATOM 715 N N . GLU A 1 94 ? 2.244 11.414 -13.883 1.00 89.12 94 GLU A N 1
ATOM 716 C CA . GLU A 1 94 ? 2.832 10.119 -14.219 1.00 89.12 94 GLU A CA 1
ATOM 717 C C . GLU A 1 94 ? 1.760 9.050 -14.422 1.00 89.12 94 GLU A C 1
ATOM 719 O O . GLU A 1 94 ? 0.570 9.267 -14.185 1.00 89.12 94 GLU A O 1
ATOM 724 N N . ARG A 1 95 ? 2.175 7.876 -14.896 1.00 90.62 95 ARG A N 1
ATOM 725 C CA . ARG A 1 95 ? 1.291 6.714 -14.993 1.00 90.62 95 ARG A CA 1
ATOM 726 C C . ARG A 1 95 ? 1.087 6.089 -13.605 1.00 90.62 95 ARG A C 1
ATOM 728 O O . ARG A 1 95 ? 1.976 6.181 -12.763 1.00 90.62 95 ARG A O 1
ATOM 735 N N . PRO A 1 96 ? -0.067 5.453 -13.346 1.00 92.38 96 PRO A N 1
ATOM 736 C CA . PRO A 1 96 ? -0.299 4.789 -12.075 1.00 92.38 96 PRO A CA 1
ATOM 737 C C . PRO A 1 96 ? 0.570 3.535 -11.931 1.00 92.38 96 PRO A C 1
ATOM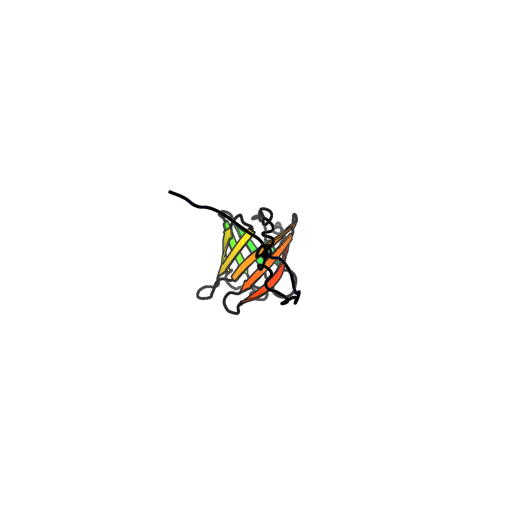 739 O O . PRO A 1 96 ? 0.783 2.780 -12.886 1.00 92.38 96 PRO A O 1
ATOM 742 N N . ILE A 1 97 ? 1.002 3.282 -10.702 1.00 93.44 97 ILE A N 1
ATOM 743 C CA . ILE A 1 97 ? 1.611 2.027 -10.273 1.00 93.44 97 ILE A CA 1
ATOM 744 C C . ILE A 1 97 ? 0.525 1.213 -9.581 1.00 93.44 97 ILE A C 1
ATOM 746 O O . ILE A 1 97 ? -0.152 1.712 -8.681 1.00 93.44 97 ILE A O 1
ATOM 750 N N . THR A 1 98 ? 0.354 -0.036 -10.003 1.00 95.00 98 THR A N 1
ATOM 751 C CA . THR A 1 98 ? -0.663 -0.936 -9.445 1.00 95.00 98 THR A CA 1
ATOM 752 C C . THR A 1 98 ? -0.014 -1.968 -8.541 1.00 95.00 98 THR A C 1
ATOM 754 O O . THR A 1 98 ? 1.021 -2.534 -8.877 1.00 95.00 98 THR A O 1
ATOM 757 N N . PHE A 1 99 ? -0.649 -2.250 -7.415 1.00 94.69 99 PHE A N 1
ATOM 758 C CA . PHE A 1 99 ? -0.250 -3.256 -6.452 1.00 94.69 99 PHE A CA 1
ATOM 759 C C . PHE A 1 99 ? -1.374 -4.278 -6.298 1.00 94.69 99 PHE A C 1
ATOM 761 O O . PHE A 1 99 ? -2.542 -3.917 -6.144 1.00 94.69 99 PHE A O 1
ATOM 768 N N . THR A 1 100 ? -1.016 -5.556 -6.339 1.00 95.12 100 THR A N 1
ATOM 769 C CA . THR A 1 100 ? -1.925 -6.675 -6.059 1.00 95.12 100 THR A CA 1
ATOM 770 C C . THR A 1 100 ? -1.378 -7.451 -4.876 1.00 95.12 100 THR A C 1
ATOM 772 O O . THR A 1 100 ? -0.257 -7.950 -4.950 1.00 95.12 100 THR A O 1
ATOM 775 N N . VAL A 1 101 ? -2.134 -7.522 -3.785 1.00 94.69 101 VAL A N 1
ATOM 776 C CA . VAL A 1 101 ? -1.764 -8.286 -2.591 1.00 94.69 101 VAL A CA 1
ATOM 777 C C . VAL A 1 101 ? -1.793 -9.770 -2.935 1.00 94.69 101 VAL A C 1
ATOM 779 O O . VAL A 1 101 ? -2.781 -10.265 -3.465 1.00 94.69 101 VAL A O 1
ATOM 782 N N . LEU A 1 102 ? -0.685 -10.457 -2.663 1.00 93.56 102 LEU A N 1
ATOM 783 C CA . LEU A 1 102 ? -0.509 -11.882 -2.945 1.00 93.56 102 LEU A CA 1
ATOM 784 C C . LEU A 1 102 ? -0.744 -12.728 -1.693 1.00 93.56 102 LEU A C 1
ATOM 786 O O . LEU A 1 102 ? -1.285 -13.823 -1.770 1.00 93.56 102 LEU A O 1
ATOM 790 N N . SER A 1 103 ? -0.314 -12.229 -0.536 1.00 92.19 103 SER A N 1
ATOM 791 C CA . SER A 1 103 ? -0.495 -12.888 0.754 1.00 92.19 103 SER A CA 1
ATOM 792 C C . SER A 1 103 ? -0.468 -11.854 1.872 1.00 92.19 103 SER A C 1
ATOM 794 O O . SER A 1 103 ? 0.200 -10.823 1.762 1.00 92.19 103 SER A O 1
ATOM 796 N N . SER A 1 104 ? -1.189 -12.121 2.957 1.00 91.88 104 SER A N 1
ATOM 797 C CA . SER A 1 104 ? -1.255 -11.236 4.116 1.00 91.88 104 SER A CA 1
ATOM 798 C C . SER A 1 104 ? -1.267 -12.007 5.427 1.00 91.88 104 SER A C 1
ATOM 800 O O . SER A 1 104 ? -1.932 -13.033 5.555 1.00 91.88 104 SER A O 1
ATOM 802 N N . SER A 1 105 ? -0.588 -11.435 6.411 1.00 89.94 105 SER A N 1
ATOM 803 C CA . SER A 1 105 ? -0.548 -11.826 7.817 1.00 89.94 105 SER A CA 1
ATOM 804 C C . SER A 1 105 ? -1.073 -10.669 8.678 1.00 89.94 105 SER A C 1
ATOM 806 O O . SER A 1 105 ? -1.332 -9.579 8.171 1.00 89.94 105 SER A O 1
ATOM 808 N N . ALA A 1 106 ? -1.196 -10.873 9.994 1.00 87.12 106 ALA A N 1
ATOM 809 C CA . ALA A 1 106 ? -1.730 -9.857 10.912 1.00 87.12 106 ALA A CA 1
ATOM 810 C C . ALA A 1 106 ? -1.011 -8.492 10.824 1.00 87.12 106 ALA A C 1
ATOM 812 O O . ALA A 1 106 ? -1.662 -7.449 10.820 1.00 87.12 106 ALA A O 1
ATOM 813 N N . ASP A 1 107 ? 0.320 -8.504 10.699 1.00 91.31 107 ASP A N 1
ATOM 814 C CA . ASP A 1 107 ? 1.156 -7.295 10.710 1.00 91.31 107 ASP A CA 1
ATOM 815 C C . ASP A 1 107 ? 2.037 -7.157 9.459 1.00 91.31 107 ASP A C 1
ATOM 817 O O . ASP A 1 107 ? 3.003 -6.399 9.462 1.00 91.31 107 ASP A O 1
ATOM 821 N N . ALA A 1 108 ? 1.764 -7.903 8.389 1.00 93.38 108 ALA A N 1
ATOM 822 C CA . ALA A 1 108 ? 2.563 -7.836 7.167 1.00 93.38 108 ALA A CA 1
ATOM 823 C C . ALA A 1 108 ? 1.778 -8.309 5.944 1.00 93.38 108 ALA A C 1
ATOM 825 O O . ALA A 1 108 ? 0.830 -9.077 6.073 1.00 93.38 108 ALA A O 1
ATOM 826 N N . PHE A 1 109 ? 2.191 -7.897 4.75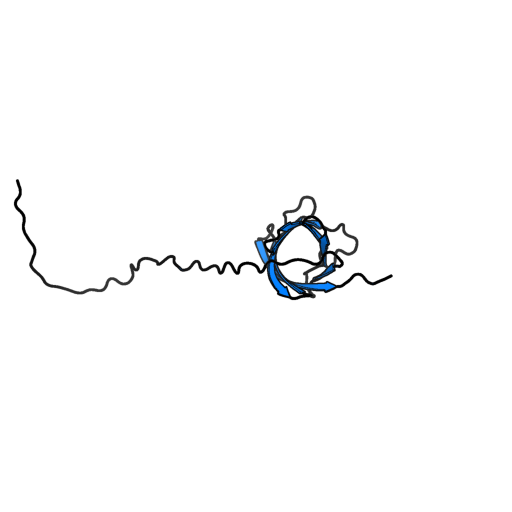1 1.00 94.12 109 PHE A N 1
ATOM 827 C CA . PHE A 1 109 ? 1.685 -8.459 3.502 1.00 94.12 109 PHE A CA 1
ATOM 828 C C . PHE A 1 109 ? 2.752 -8.430 2.412 1.00 94.12 109 PHE A C 1
ATOM 830 O O . PHE A 1 109 ? 3.694 -7.641 2.468 1.00 94.12 109 PHE A O 1
ATOM 837 N N . THR A 1 110 ? 2.583 -9.275 1.402 1.00 94.19 110 THR A N 1
ATOM 838 C CA . THR A 1 110 ? 3.351 -9.215 0.160 1.00 94.19 110 THR A CA 1
ATOM 839 C C . THR A 1 110 ? 2.442 -8.774 -0.975 1.00 94.19 110 THR A C 1
ATOM 841 O O . THR A 1 110 ? 1.281 -9.179 -1.064 1.00 94.19 110 THR A O 1
ATOM 844 N N . ALA A 1 111 ? 2.953 -7.916 -1.850 1.00 94.12 111 ALA A N 1
ATOM 845 C CA . ALA A 1 111 ? 2.224 -7.443 -3.012 1.00 94.12 111 ALA A CA 1
ATOM 846 C C . ALA A 1 111 ? 3.104 -7.452 -4.255 1.00 94.12 111 ALA A C 1
ATOM 848 O O . ALA A 1 111 ? 4.280 -7.092 -4.217 1.00 94.12 111 ALA A O 1
ATOM 849 N N . ARG A 1 112 ? 2.502 -7.805 -5.386 1.00 94.19 112 ARG A N 1
ATOM 850 C CA . ARG A 1 112 ? 3.084 -7.582 -6.701 1.00 94.19 112 ARG A CA 1
ATOM 851 C C . ARG A 1 112 ? 2.869 -6.126 -7.092 1.00 94.19 112 ARG A C 1
ATOM 853 O O . ARG A 1 112 ? 1.734 -5.727 -7.347 1.00 94.19 112 ARG A O 1
ATOM 860 N N . ARG A 1 113 ? 3.947 -5.353 -7.176 1.00 93.62 113 ARG A N 1
ATOM 861 C CA . ARG A 1 113 ? 3.980 -4.031 -7.804 1.00 93.62 113 ARG A CA 1
ATOM 862 C C . ARG A 1 113 ? 4.113 -4.205 -9.309 1.00 93.62 113 ARG A C 1
ATOM 864 O O . ARG A 1 113 ? 4.964 -4.956 -9.762 1.00 93.62 113 ARG A O 1
ATOM 871 N N . THR A 1 114 ? 3.295 -3.500 -10.075 1.00 93.94 114 THR A N 1
ATOM 872 C CA . THR A 1 114 ? 3.378 -3.407 -11.533 1.00 93.94 114 THR A CA 1
ATOM 873 C C . THR A 1 114 ? 3.489 -1.939 -11.908 1.00 93.94 114 THR A C 1
ATOM 875 O O . THR A 1 114 ? 2.542 -1.169 -11.711 1.00 93.94 114 THR A O 1
ATOM 878 N N . ASP A 1 115 ? 4.646 -1.554 -12.437 1.00 89.69 115 ASP A N 1
ATOM 879 C CA . ASP A 1 115 ? 4.844 -0.228 -13.003 1.00 89.69 115 ASP A CA 1
ATOM 880 C C . ASP A 1 115 ? 4.336 -0.225 -14.447 1.00 89.69 115 ASP A C 1
ATOM 882 O O . ASP A 1 115 ? 4.824 -0.962 -15.303 1.00 89.69 115 ASP A O 1
ATOM 886 N N . THR A 1 116 ? 3.318 0.583 -14.733 1.00 84.88 116 THR A N 1
ATOM 887 C CA . THR A 1 116 ? 2.705 0.608 -16.067 1.00 84.88 116 THR A CA 1
ATOM 888 C C . THR A 1 116 ? 3.512 1.407 -17.090 1.00 84.88 116 THR A C 1
ATOM 890 O O . THR A 1 116 ? 3.228 1.311 -18.287 1.00 84.88 116 THR A O 1
ATOM 893 N N . ARG A 1 117 ? 4.512 2.184 -16.654 1.00 83.94 117 ARG A N 1
ATOM 894 C CA . ARG A 1 117 ? 5.424 2.928 -17.527 1.00 83.94 117 ARG A CA 1
ATOM 895 C C . ARG A 1 117 ? 6.385 1.985 -18.235 1.00 83.94 117 ARG A C 1
ATOM 897 O O . ARG A 1 117 ? 6.433 1.991 -19.463 1.00 83.94 117 ARG A O 1
ATOM 904 N N . ASP A 1 118 ? 7.072 1.151 -17.464 1.00 85.06 118 ASP A N 1
ATOM 905 C CA . ASP A 1 118 ? 8.138 0.276 -17.963 1.00 85.06 118 ASP A CA 1
ATOM 906 C C . ASP A 1 118 ? 7.724 -1.205 -18.001 1.00 85.06 118 ASP A C 1
ATOM 908 O O . ASP A 1 118 ? 8.484 -2.062 -18.442 1.00 85.06 118 ASP A O 1
ATOM 912 N N . ARG A 1 119 ? 6.488 -1.514 -17.578 1.00 81.69 119 ARG A N 1
ATOM 913 C CA . ARG A 1 119 ? 5.917 -2.873 -17.462 1.00 81.69 119 ARG A CA 1
ATOM 914 C C . ARG A 1 119 ? 6.703 -3.806 -16.540 1.00 81.69 119 ARG A C 1
ATOM 916 O O . ARG A 1 119 ? 6.480 -5.017 -16.557 1.00 81.69 119 ARG A O 1
ATOM 923 N N . SER A 1 120 ? 7.584 -3.248 -15.720 1.00 87.75 120 SER A N 1
ATOM 924 C CA . SER A 1 120 ? 8.306 -3.975 -14.689 1.00 87.75 120 SER A CA 1
ATOM 925 C C . SER A 1 120 ? 7.339 -4.454 -13.615 1.00 87.75 120 SER A C 1
ATOM 927 O O . SER A 1 120 ? 6.397 -3.747 -13.239 1.00 87.75 120 SER A O 1
ATOM 929 N N . ALA A 1 121 ? 7.583 -5.662 -13.116 1.00 90.56 121 ALA A N 1
ATOM 930 C CA . ALA A 1 121 ? 6.846 -6.211 -11.997 1.00 90.56 121 ALA A CA 1
ATOM 931 C C . ALA A 1 121 ? 7.811 -6.729 -10.934 1.00 90.56 121 ALA A C 1
ATOM 933 O O . ALA A 1 121 ? 8.701 -7.515 -11.244 1.00 90.56 121 ALA A O 1
ATOM 934 N N . ASP A 1 122 ? 7.576 -6.323 -9.690 1.00 91.50 122 ASP A N 1
ATOM 935 C CA . ASP A 1 122 ? 8.375 -6.704 -8.529 1.00 91.50 122 ASP A CA 1
ATOM 936 C C . ASP A 1 122 ? 7.454 -7.220 -7.426 1.00 91.50 122 ASP A C 1
ATOM 938 O O . ASP A 1 122 ? 6.350 -6.704 -7.237 1.00 91.50 122 ASP A O 1
ATOM 942 N N . THR A 1 123 ? 7.910 -8.205 -6.661 1.00 93.25 123 THR A N 1
ATOM 943 C CA . THR A 1 123 ? 7.223 -8.628 -5.437 1.00 93.25 123 THR A CA 1
ATOM 944 C C . THR A 1 123 ? 7.847 -7.909 -4.254 1.00 93.25 123 THR A C 1
ATOM 946 O O . THR A 1 123 ? 9.054 -7.992 -4.044 1.00 93.25 123 THR A O 1
ATOM 949 N N . LEU A 1 124 ? 7.023 -7.204 -3.484 1.00 93.69 124 LEU A N 1
ATOM 950 C CA . LEU A 1 124 ? 7.446 -6.371 -2.365 1.00 93.69 124 LEU A CA 1
ATOM 951 C C . LEU A 1 124 ? 6.769 -6.842 -1.080 1.00 93.69 124 LEU A C 1
ATOM 953 O O . LEU A 1 124 ? 5.558 -7.070 -1.067 1.00 93.69 124 LEU A O 1
ATOM 957 N N . GLY A 1 125 ? 7.544 -6.963 -0.006 1.00 93.94 125 GLY A N 1
ATOM 958 C CA . GLY A 1 125 ? 7.028 -7.179 1.339 1.00 93.94 125 GLY A CA 1
ATOM 959 C C . GLY A 1 125 ? 6.832 -5.861 2.079 1.00 93.94 125 GLY A C 1
ATOM 960 O O . GLY A 1 125 ? 7.610 -4.920 1.918 1.00 93.94 125 GLY A O 1
ATOM 961 N N . TYR A 1 126 ? 5.783 -5.805 2.891 1.00 95.12 126 TYR A N 1
ATOM 962 C CA . TYR A 1 126 ? 5.439 -4.677 3.743 1.00 95.12 126 TYR A CA 1
ATOM 963 C C . TYR A 1 126 ? 5.150 -5.158 5.157 1.00 95.12 126 TYR A C 1
ATOM 965 O O . TYR A 1 126 ? 4.394 -6.110 5.347 1.00 95.12 126 TYR A O 1
ATOM 973 N N . ARG A 1 127 ? 5.690 -4.455 6.151 1.00 95.38 127 ARG A N 1
ATOM 974 C CA . ARG A 1 127 ? 5.431 -4.691 7.572 1.00 95.38 127 ARG A CA 1
ATOM 975 C C . ARG A 1 127 ? 4.707 -3.501 8.182 1.00 95.38 127 ARG A C 1
ATOM 977 O O . ARG A 1 127 ? 5.093 -2.360 7.962 1.00 95.38 127 ARG A O 1
ATOM 984 N N . PHE A 1 128 ? 3.665 -3.772 8.949 1.00 95.44 128 PHE A N 1
ATOM 985 C CA . PHE A 1 128 ? 2.930 -2.761 9.685 1.00 95.44 128 PHE A CA 1
ATOM 986 C C . PHE A 1 128 ? 3.769 -2.209 10.844 1.00 95.44 128 PHE A C 1
ATOM 988 O O . PHE A 1 128 ? 4.337 -2.967 11.634 1.00 95.44 128 PHE A O 1
ATOM 995 N N . GLU A 1 129 ? 3.786 -0.887 10.968 1.00 93.94 129 GLU A N 1
ATOM 996 C CA . GLU A 1 129 ? 4.317 -0.152 12.105 1.00 93.94 129 GLU A CA 1
ATOM 997 C C . GLU A 1 129 ? 3.220 0.744 12.703 1.00 93.94 129 GLU A C 1
ATOM 999 O O . GLU A 1 129 ? 2.662 1.601 12.001 1.00 93.94 129 GLU A O 1
ATOM 1004 N N . PRO A 1 130 ? 2.890 0.570 13.998 1.00 92.12 130 PRO A N 1
ATOM 1005 C CA . PRO A 1 130 ? 1.956 1.454 14.675 1.00 92.12 130 PRO A CA 1
ATOM 1006 C C . PRO A 1 130 ? 2.548 2.867 14.795 1.00 92.12 130 PRO A C 1
ATOM 1008 O O . PRO A 1 130 ? 3.770 3.036 14.802 1.00 92.12 130 PRO A O 1
ATOM 1011 N N . PRO A 1 131 ? 1.701 3.897 14.940 1.00 88.25 131 PRO A N 1
ATOM 1012 C CA . PRO A 1 131 ? 2.172 5.250 15.160 1.00 88.25 131 PRO A CA 1
ATOM 1013 C C . PRO A 1 131 ? 2.892 5.291 16.508 1.00 88.25 131 PRO A C 1
ATOM 1015 O O . PRO A 1 131 ? 2.361 4.824 17.519 1.00 88.25 131 PRO A O 1
ATOM 1018 N N . THR A 1 132 ? 4.101 5.845 16.540 1.00 79.19 132 THR A N 1
ATOM 1019 C CA . THR A 1 132 ? 4.804 6.069 17.803 1.00 79.19 132 THR A CA 1
ATOM 1020 C C . THR A 1 132 ? 3.954 7.006 18.656 1.00 79.19 132 THR A C 1
ATOM 1022 O O . THR A 1 132 ? 3.675 8.131 18.237 1.00 79.19 132 THR A O 1
ATOM 1025 N N . ALA A 1 133 ? 3.507 6.540 19.824 1.00 67.38 133 ALA A N 1
ATOM 1026 C CA . ALA A 1 133 ? 2.831 7.392 20.794 1.00 67.38 133 ALA A CA 1
ATOM 1027 C C . ALA A 1 133 ? 3.799 8.513 21.202 1.00 67.38 133 ALA A C 1
ATOM 1029 O O . ALA A 1 133 ? 4.867 8.235 21.752 1.00 67.38 133 ALA A O 1
ATOM 1030 N N . GLY A 1 134 ? 3.456 9.747 20.834 1.00 45.66 134 GLY A N 1
ATOM 1031 C CA . GLY A 1 134 ? 4.137 10.961 21.284 1.00 45.66 134 GLY A CA 1
ATOM 1032 C C . GLY A 1 134 ? 3.642 11.413 22.646 1.00 45.66 134 GLY A C 1
ATOM 1033 O O . GLY A 1 134 ? 2.487 11.070 22.993 1.00 45.66 134 GLY A O 1
#

pLDDT: mean 78.3, std 19.71, range [35.5, 96.69]

Sequence (134 aa):
MRLRDAFRSRRGDDDPDEGSGPVDVSAIEGDESESASFQPRTDGDYIGEVGSAGRLRFLPGGRVQYRPDGAAGSEPWPGEYTPAGRFSVQQRFERPITFTVLSSSADAFTARRTDTRDRSADTLGYRFEPPTAG

Radius of gyration: 26.81 Å; chains: 1; bounding box: 56×69×71 Å

Secondary structure (DSSP, 8-state):
-----------------TT----------------------SSSEEEEPTTT--EEEEETTTEEEEE-TT-TTSPPEEEEEETTTEEEE--TTSPPEEEEEEEEETTEEEEEEEETTT--EEEEEEEEEPPP--

Foldseek 3Di:
DDDDDDDDDDDDDDDDPDDPDPPPPPPPCPVVVQLPQDDDDQQFKWDWDPDWPFIKHAHPPQKIWGDTPPNVPDDTFIWGHDSSQKIWTDDVPADIWIWHWPDDDPFKTWIWIADPVVRDIDIIIIGTDGPPDD

Organism: NCBI:txid1748367